Protein AF-A0AAU5AAJ2-F1 (afdb_monomer_lite)

Secondary structure (DSSP, 8-state):
-HHHHHHTTT-HHHHHHHHHHHHT--HHHHHHHHHHHHHHHHHTT------

Radius of gyration: 10.68 Å; chains: 1; bounding box: 30×15×23 Å

pLDDT: mean 94.91, std 6.88, range [59.34, 98.5]

Foldseek 3Di:
DVVLCVVVVNDQLSSLVVCCVVVVHDSVVSSVVSVVVVVVCVVVVNDDDDD

Sequence (51 aa):
MWIALLQQGGRPDAAAALLAKHWDLNPEYMQSDFSLWIEELRAAGLLQIIA

Structure (mmCIF, N/CA/C/O backbone):
data_AF-A0AAU5AAJ2-F1
#
_entry.id   AF-A0AAU5AAJ2-F1
#
loop_
_atom_site.group_PDB
_atom_site.id
_atom_site.type_symbol
_atom_site.label_atom_id
_atom_site.label_alt_id
_atom_site.label_comp_id
_atom_site.label_asym_id
_atom_site.label_entity_id
_atom_site.label_seq_id
_atom_site.pdbx_PDB_ins_code
_atom_site.Cartn_x
_atom_site.Cartn_y
_atom_site.Cartn_z
_atom_site.occupancy
_atom_site.B_iso_or_equiv
_atom_site.auth_seq_id
_atom_site.auth_comp_id
_atom_site.auth_asym_id
_atom_site.auth_atom_id
_atom_site.pdbx_PDB_model_num
ATOM 1 N N . MET A 1 1 ? 2.010 3.574 -2.663 1.00 93.12 1 MET A N 1
ATOM 2 C CA . MET A 1 1 ? 1.250 2.412 -2.146 1.00 93.12 1 MET A CA 1
ATOM 3 C C . MET A 1 1 ? -0.257 2.570 -2.337 1.00 93.12 1 MET A C 1
ATOM 5 O O . MET A 1 1 ? -0.814 1.782 -3.086 1.00 93.12 1 MET A O 1
ATOM 9 N N . TRP A 1 2 ? -0.903 3.621 -1.809 1.00 95.88 2 TRP A N 1
ATOM 10 C CA . TRP A 1 2 ? -2.357 3.851 -1.977 1.00 95.88 2 TRP A CA 1
ATOM 11 C C . TRP A 1 2 ? -2.863 3.826 -3.427 1.00 95.88 2 TRP A C 1
ATOM 13 O O . TRP A 1 2 ? -3.812 3.116 -3.741 1.00 95.88 2 TRP A O 1
ATOM 23 N N . ILE A 1 3 ? -2.189 4.533 -4.338 1.00 96.00 3 ILE A N 1
ATOM 24 C CA . ILE A 1 3 ? -2.569 4.541 -5.762 1.00 96.00 3 ILE A CA 1
ATOM 25 C C . ILE A 1 3 ? -2.500 3.131 -6.369 1.00 96.00 3 ILE A C 1
ATOM 27 O O . ILE A 1 3 ? -3.411 2.737 -7.089 1.00 96.00 3 ILE A O 1
ATOM 31 N N . ALA A 1 4 ? -1.462 2.354 -6.046 1.00 97.25 4 ALA A N 1
ATOM 32 C CA . ALA A 1 4 ? -1.330 0.980 -6.527 1.00 97.25 4 ALA A CA 1
ATOM 33 C C . ALA A 1 4 ? -2.449 0.077 -5.981 1.00 97.25 4 ALA A C 1
ATOM 35 O O . ALA A 1 4 ? -2.994 -0.729 -6.729 1.00 97.25 4 ALA A O 1
ATOM 36 N N . LEU A 1 5 ? -2.847 0.257 -4.715 1.00 96.12 5 LEU A N 1
ATOM 37 C CA . LEU A 1 5 ? -3.982 -0.461 -4.129 1.00 96.12 5 LEU A CA 1
ATOM 38 C C . LEU A 1 5 ? -5.276 -0.194 -4.908 1.00 96.12 5 LEU A C 1
ATOM 40 O O . LEU A 1 5 ? -5.980 -1.134 -5.274 1.00 96.12 5 LEU A O 1
ATOM 44 N N . LEU A 1 6 ? -5.564 1.076 -5.213 1.00 95.31 6 LEU A N 1
ATOM 45 C CA . LEU A 1 6 ? -6.742 1.461 -5.995 1.00 95.31 6 LEU A CA 1
ATOM 46 C C . LEU A 1 6 ? -6.685 0.923 -7.430 1.00 95.31 6 LEU A C 1
ATOM 48 O O . LEU A 1 6 ? -7.662 0.352 -7.907 1.00 95.31 6 LEU A O 1
ATOM 52 N N . GLN A 1 7 ? -5.536 1.039 -8.103 1.00 96.50 7 GLN A N 1
ATOM 53 C CA . GLN A 1 7 ? -5.334 0.511 -9.460 1.00 96.50 7 GLN A CA 1
ATOM 54 C C . GLN A 1 7 ? -5.552 -1.003 -9.544 1.00 96.50 7 GLN A C 1
ATOM 56 O O . GLN A 1 7 ? -5.982 -1.505 -10.578 1.00 96.50 7 GLN A O 1
ATOM 61 N N . GLN A 1 8 ? -5.270 -1.730 -8.461 1.00 96.94 8 GLN A N 1
ATOM 62 C CA . GLN A 1 8 ? -5.456 -3.177 -8.384 1.00 96.94 8 GLN A CA 1
ATOM 63 C C . GLN A 1 8 ? -6.817 -3.596 -7.815 1.00 96.94 8 GLN A C 1
ATOM 65 O O . GLN A 1 8 ? -7.011 -4.777 -7.516 1.00 96.94 8 GLN A O 1
ATOM 70 N N . GLY A 1 9 ? -7.767 -2.663 -7.692 1.00 94.31 9 GLY A N 1
ATOM 71 C CA . GLY A 1 9 ? -9.123 -2.945 -7.218 1.00 94.31 9 GLY A CA 1
ATOM 72 C C . GLY A 1 9 ? -9.164 -3.358 -5.749 1.00 94.31 9 GLY A C 1
ATOM 73 O O . GLY A 1 9 ? -9.951 -4.220 -5.378 1.00 94.31 9 GLY A O 1
ATOM 74 N N . GLY A 1 10 ? -8.270 -2.806 -4.925 1.00 94.06 10 GLY A N 1
ATOM 75 C CA . GLY A 1 10 ? -8.190 -3.125 -3.502 1.00 94.06 10 GLY A CA 1
ATOM 76 C C . GLY A 1 10 ? -7.509 -4.456 -3.185 1.00 94.06 10 GLY A C 1
ATOM 77 O O . GLY A 1 10 ? -7.558 -4.876 -2.037 1.00 94.06 10 GLY A O 1
ATOM 78 N N . ARG A 1 11 ? -6.870 -5.119 -4.160 1.00 95.00 11 ARG A N 1
ATOM 79 C CA . ARG A 1 11 ? -6.155 -6.393 -3.964 1.00 95.00 11 ARG A CA 1
ATOM 80 C C . ARG A 1 11 ? -4.722 -6.143 -3.470 1.00 95.00 11 ARG A C 1
ATOM 82 O O . ARG A 1 11 ? -3.891 -5.731 -4.288 1.00 95.00 11 ARG A O 1
ATOM 89 N N . PRO A 1 12 ? -4.402 -6.396 -2.185 1.00 94.69 12 PRO A N 1
ATOM 90 C CA . PRO A 1 12 ? -3.100 -6.037 -1.621 1.00 94.69 12 PRO A CA 1
ATOM 91 C C . PRO A 1 12 ? -1.942 -6.793 -2.274 1.00 94.69 12 PRO A C 1
ATOM 93 O O . PRO A 1 12 ? -0.954 -6.168 -2.642 1.00 94.69 12 PRO A O 1
ATOM 96 N N . ASP A 1 13 ? -2.103 -8.094 -2.527 1.00 96.12 13 ASP A N 1
ATOM 97 C CA . ASP A 1 13 ? -1.056 -8.920 -3.146 1.00 96.12 13 ASP A CA 1
ATOM 98 C C . ASP A 1 13 ? -0.684 -8.427 -4.551 1.00 96.12 13 ASP A C 1
ATOM 100 O O . ASP A 1 13 ? 0.490 -8.283 -4.893 1.00 96.12 13 ASP A O 1
ATOM 104 N N . ALA A 1 14 ? -1.691 -8.094 -5.364 1.00 97.44 14 ALA A N 1
ATOM 105 C CA . ALA A 1 14 ? -1.475 -7.563 -6.707 1.00 97.44 14 ALA A CA 1
ATOM 106 C C . ALA A 1 14 ? -0.816 -6.172 -6.671 1.00 97.44 14 ALA A C 1
ATOM 108 O O . ALA A 1 14 ? 0.021 -5.858 -7.520 1.00 97.44 14 ALA A O 1
ATOM 109 N N . ALA A 1 15 ? -1.170 -5.338 -5.689 1.00 98.06 15 ALA A N 1
ATOM 110 C CA . ALA A 1 15 ? -0.568 -4.020 -5.507 1.00 98.06 15 ALA A CA 1
ATOM 111 C C . ALA A 1 15 ? 0.892 -4.115 -5.042 1.00 98.06 15 ALA A C 1
ATOM 113 O O . ALA A 1 15 ? 1.743 -3.403 -5.577 1.00 98.06 15 ALA A O 1
ATOM 114 N N . ALA A 1 16 ? 1.200 -5.021 -4.111 1.00 98.25 16 ALA A N 1
ATOM 115 C CA . ALA A 1 16 ? 2.560 -5.284 -3.654 1.00 98.25 16 ALA A CA 1
ATOM 116 C C . ALA A 1 16 ? 3.446 -5.805 -4.797 1.00 98.25 16 ALA A C 1
ATOM 118 O O . ALA A 1 16 ? 4.537 -5.281 -5.012 1.00 98.25 16 ALA A O 1
ATOM 119 N N . ALA A 1 17 ? 2.951 -6.753 -5.601 1.00 98.12 17 ALA A N 1
ATOM 120 C CA . ALA A 1 17 ? 3.675 -7.267 -6.765 1.00 98.12 17 ALA A CA 1
ATOM 121 C C . ALA A 1 17 ? 3.946 -6.181 -7.824 1.00 98.12 17 ALA A C 1
ATOM 123 O O . ALA A 1 17 ? 5.044 -6.112 -8.383 1.00 98.12 17 ALA A O 1
ATOM 124 N N . LEU A 1 18 ? 2.969 -5.301 -8.083 1.00 98.25 18 LEU A N 1
ATOM 125 C CA . LEU A 1 18 ? 3.148 -4.158 -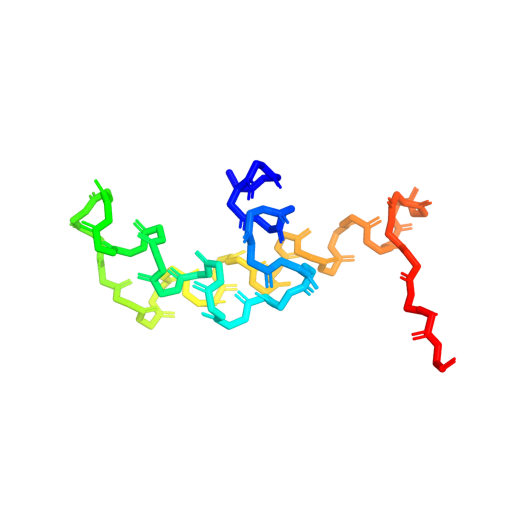8.983 1.00 98.25 18 LEU A CA 1
ATOM 126 C C . LEU A 1 18 ? 4.252 -3.219 -8.482 1.00 98.25 18 LEU A C 1
ATOM 128 O O . LEU A 1 18 ? 5.091 -2.786 -9.271 1.00 98.25 18 LEU A O 1
ATOM 132 N N . LEU A 1 19 ? 4.251 -2.906 -7.186 1.00 98.25 19 LEU A N 1
ATOM 133 C CA . LEU A 1 19 ? 5.221 -1.995 -6.580 1.00 98.25 19 LEU A CA 1
ATOM 134 C C . LEU A 1 19 ? 6.621 -2.594 -6.524 1.00 98.25 19 LEU A C 1
ATOM 136 O O . LEU A 1 19 ? 7.567 -1.892 -6.863 1.00 98.25 19 LEU A O 1
ATOM 140 N N . ALA A 1 20 ? 6.750 -3.882 -6.199 1.00 98.50 20 ALA A N 1
ATOM 141 C CA . ALA A 1 20 ? 8.032 -4.581 -6.211 1.00 98.50 20 ALA A CA 1
ATOM 142 C C . ALA A 1 20 ? 8.703 -4.459 -7.584 1.00 98.50 20 ALA A C 1
ATOM 144 O O . ALA A 1 20 ? 9.861 -4.069 -7.686 1.00 98.50 20 ALA A O 1
ATOM 145 N N . LYS A 1 21 ? 7.933 -4.690 -8.655 1.00 98.12 21 LYS A N 1
ATOM 146 C CA . LYS A 1 21 ? 8.413 -4.521 -10.029 1.00 98.12 21 LYS A CA 1
ATOM 147 C C . LYS A 1 21 ? 8.731 -3.064 -10.369 1.00 98.12 21 LYS A C 1
ATOM 149 O O . LYS A 1 21 ? 9.721 -2.801 -11.039 1.00 98.12 21 LYS A O 1
ATOM 154 N N . HIS A 1 22 ? 7.867 -2.124 -9.990 1.00 97.75 22 HIS A N 1
ATOM 155 C CA . HIS A 1 22 ? 8.011 -0.721 -10.388 1.00 97.75 22 HIS A CA 1
ATOM 156 C C . HIS A 1 22 ? 9.168 -0.012 -9.674 1.00 97.75 22 HIS A C 1
ATOM 158 O O . HIS A 1 22 ? 9.775 0.891 -10.243 1.00 97.75 22 HIS A O 1
ATOM 164 N N . TRP A 1 23 ? 9.461 -0.415 -8.441 1.00 97.19 23 TRP A N 1
ATOM 165 C CA . TRP A 1 23 ? 10.523 0.153 -7.615 1.00 97.19 23 TRP A CA 1
ATOM 166 C C . TRP A 1 23 ? 11.800 -0.689 -7.590 1.00 97.19 23 TRP A C 1
ATOM 168 O O . TRP A 1 23 ? 12.735 -0.315 -6.891 1.00 97.19 23 TRP A O 1
ATOM 178 N N . ASP A 1 24 ? 11.842 -1.787 -8.351 1.00 98.06 24 ASP A N 1
ATOM 179 C CA . ASP A 1 24 ? 12.965 -2.733 -8.389 1.00 98.06 24 ASP A CA 1
ATOM 180 C C . ASP A 1 24 ? 13.364 -3.232 -6.986 1.00 98.06 24 ASP A C 1
ATOM 182 O O . ASP A 1 24 ? 14.527 -3.238 -6.584 1.00 98.06 24 ASP A O 1
ATOM 186 N N . LEU A 1 25 ? 12.352 -3.610 -6.199 1.00 97.06 25 LEU A N 1
ATOM 187 C CA . LEU A 1 25 ? 12.504 -4.116 -4.836 1.00 97.06 25 LEU A CA 1
ATOM 188 C C . LEU A 1 25 ? 12.314 -5.630 -4.785 1.00 97.06 25 LEU A C 1
ATOM 190 O O . LEU A 1 25 ? 11.602 -6.223 -5.599 1.00 97.06 25 LEU A O 1
ATOM 194 N N . ASN A 1 26 ? 12.894 -6.255 -3.757 1.00 98.19 26 ASN A N 1
ATOM 195 C CA . ASN A 1 26 ? 12.625 -7.656 -3.453 1.00 98.19 26 ASN A CA 1
ATOM 196 C C . ASN A 1 26 ? 11.105 -7.862 -3.218 1.00 98.19 26 ASN A C 1
ATOM 198 O O . ASN A 1 26 ? 10.533 -7.184 -2.358 1.00 98.19 26 ASN A O 1
ATOM 202 N N . PRO A 1 27 ? 10.449 -8.792 -3.941 1.00 97.62 27 PRO A N 1
ATOM 203 C CA . PRO A 1 27 ? 9.006 -9.001 -3.829 1.00 97.62 27 PRO A CA 1
ATOM 204 C C . PRO A 1 27 ? 8.520 -9.434 -2.445 1.00 97.62 27 PRO A C 1
ATOM 206 O O . PRO A 1 27 ? 7.469 -8.973 -2.012 1.00 97.62 27 PRO A O 1
ATOM 209 N N . GLU A 1 28 ? 9.272 -10.278 -1.737 1.00 97.25 28 GLU A N 1
ATOM 210 C CA . GLU A 1 28 ? 8.896 -10.772 -0.405 1.00 97.25 28 GLU A CA 1
ATOM 211 C C . GLU A 1 28 ? 8.946 -9.645 0.631 1.00 97.25 28 GLU A C 1
ATOM 213 O O . GLU A 1 28 ? 8.050 -9.506 1.470 1.00 97.25 28 GLU A O 1
ATOM 218 N N . TYR A 1 29 ? 9.962 -8.783 0.534 1.00 97.38 29 TYR A N 1
ATOM 219 C CA . TYR A 1 29 ? 10.071 -7.598 1.383 1.00 97.38 29 TYR A CA 1
ATOM 220 C C . TYR A 1 29 ? 8.958 -6.600 1.087 1.00 97.38 29 TYR A C 1
ATOM 222 O O . TYR A 1 29 ? 8.308 -6.130 2.016 1.00 97.38 29 TYR A O 1
ATOM 230 N N . MET A 1 30 ? 8.679 -6.333 -0.192 1.00 98.19 30 MET A N 1
ATOM 231 C CA . MET A 1 30 ? 7.580 -5.452 -0.582 1.00 98.19 30 MET A CA 1
ATOM 232 C C . MET A 1 30 ? 6.226 -6.000 -0.1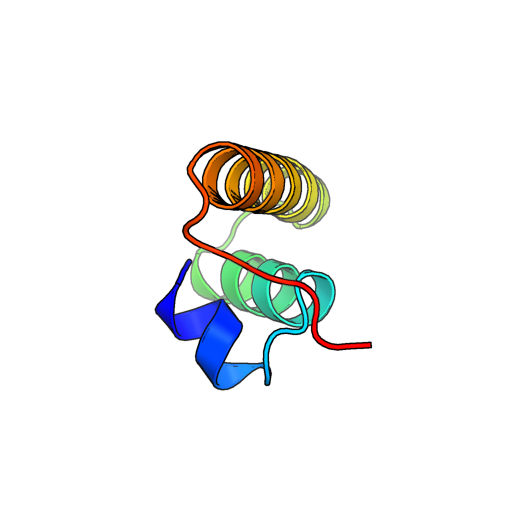17 1.00 98.19 30 MET A C 1
ATOM 234 O O . MET A 1 30 ? 5.377 -5.229 0.314 1.00 98.19 30 MET A O 1
ATOM 238 N N . GLN A 1 31 ? 6.010 -7.316 -0.175 1.00 97.81 31 GLN A N 1
ATOM 239 C CA . GLN A 1 31 ? 4.776 -7.933 0.310 1.00 97.81 31 GLN A CA 1
ATOM 240 C C . GLN A 1 31 ? 4.624 -7.781 1.825 1.00 97.81 31 GLN A C 1
ATOM 242 O O . GLN A 1 31 ? 3.542 -7.434 2.298 1.00 97.81 31 GLN A O 1
ATOM 247 N N . SER A 1 32 ? 5.702 -8.005 2.574 1.00 98.06 32 SER A N 1
ATOM 248 C CA . SER A 1 32 ? 5.708 -7.870 4.034 1.00 98.06 32 SER A CA 1
ATOM 249 C C . SER A 1 32 ? 5.443 -6.423 4.459 1.00 98.06 32 SER A C 1
ATOM 251 O O . SER A 1 32 ? 4.554 -6.169 5.270 1.00 98.06 32 SER A O 1
ATOM 253 N N . ASP A 1 33 ? 6.147 -5.471 3.844 1.00 97.88 33 ASP A N 1
ATOM 254 C CA . ASP A 1 33 ? 5.985 -4.033 4.082 1.00 97.88 33 ASP A CA 1
ATOM 255 C C . ASP A 1 33 ? 4.574 -3.546 3.720 1.00 97.88 33 ASP A C 1
ATOM 257 O O . ASP A 1 33 ? 3.904 -2.869 4.501 1.00 97.88 33 ASP A O 1
ATOM 261 N N . PHE A 1 34 ? 4.057 -3.969 2.564 1.00 97.75 34 PHE A N 1
ATOM 262 C CA . PHE A 1 34 ? 2.713 -3.601 2.132 1.00 97.75 34 PHE A CA 1
ATOM 263 C C . PHE A 1 34 ? 1.628 -4.180 3.044 1.00 97.75 34 PHE A C 1
ATOM 265 O O . PHE A 1 34 ? 0.621 -3.517 3.288 1.00 97.75 34 PHE A O 1
ATOM 272 N N . SER A 1 35 ? 1.825 -5.395 3.560 1.00 97.06 35 SE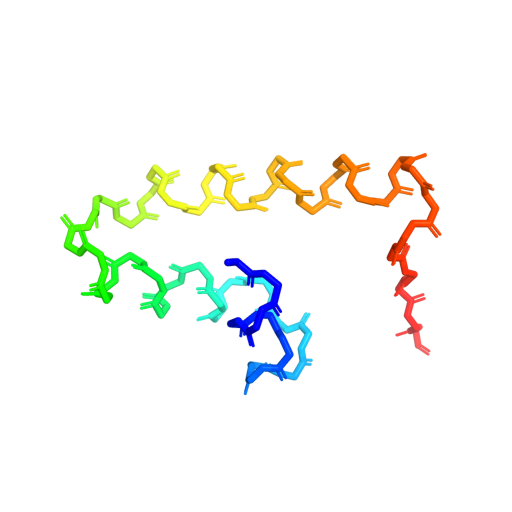R A N 1
ATOM 273 C CA . SER A 1 35 ? 0.885 -6.026 4.492 1.00 97.06 35 SER A CA 1
ATOM 274 C C . SER A 1 35 ? 0.815 -5.254 5.807 1.00 97.06 35 SER A C 1
ATOM 276 O O . SER A 1 35 ? -0.284 -4.922 6.249 1.00 97.06 35 SER A O 1
ATOM 278 N N . LEU A 1 36 ? 1.970 -4.875 6.367 1.00 97.75 36 LEU A N 1
ATOM 279 C CA . LEU A 1 36 ? 2.044 -4.029 7.560 1.00 97.75 36 LEU A CA 1
ATOM 280 C C . LEU A 1 36 ? 1.336 -2.687 7.334 1.00 97.75 36 LEU A C 1
ATOM 282 O O . LEU A 1 36 ? 0.485 -2.286 8.124 1.00 97.75 36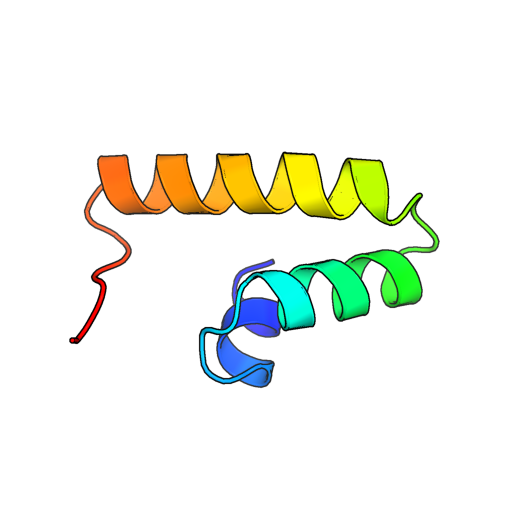 LEU A O 1
ATOM 286 N N . TRP A 1 37 ? 1.608 -2.032 6.207 1.00 97.50 37 TRP A N 1
ATOM 287 C CA . TRP A 1 37 ? 0.960 -0.771 5.853 1.00 97.50 37 TRP A CA 1
ATOM 288 C C . TRP A 1 37 ? -0.576 -0.893 5.764 1.00 97.50 37 TRP A C 1
ATOM 290 O O . TRP A 1 37 ? -1.303 0.000 6.201 1.00 97.50 37 TRP A O 1
ATOM 300 N N . ILE A 1 38 ? -1.111 -2.009 5.250 1.00 96.62 38 ILE A N 1
ATOM 301 C CA . ILE A 1 38 ? -2.563 -2.272 5.240 1.00 96.62 38 ILE A CA 1
ATOM 302 C C . ILE A 1 38 ? -3.118 -2.448 6.659 1.00 96.62 38 ILE A C 1
ATOM 304 O O . ILE A 1 38 ? -4.215 -1.956 6.951 1.00 96.62 38 ILE A O 1
ATOM 308 N N . GLU A 1 39 ? -2.400 -3.148 7.536 1.00 96.50 39 GLU A N 1
ATOM 309 C CA . GLU A 1 39 ? -2.794 -3.332 8.936 1.00 96.50 39 GLU A CA 1
ATOM 310 C C . GLU A 1 39 ? -2.854 -1.998 9.683 1.00 96.50 39 GLU A C 1
ATOM 312 O O . GLU A 1 39 ? -3.846 -1.724 10.362 1.00 96.50 39 GLU A O 1
ATOM 317 N N . GLU A 1 40 ? -1.863 -1.129 9.491 1.00 97.44 40 GLU A N 1
ATOM 318 C CA . GLU A 1 40 ? -1.827 0.212 10.081 1.00 97.44 40 GLU A CA 1
ATOM 319 C C . GLU A 1 40 ? -3.005 1.073 9.614 1.00 97.44 40 GLU A C 1
ATOM 321 O O . GLU A 1 40 ? -3.691 1.702 10.422 1.00 97.44 40 GLU A O 1
ATOM 326 N N . LEU A 1 41 ? -3.307 1.061 8.313 1.00 96.00 41 LEU A N 1
ATOM 327 C CA . LEU A 1 41 ? -4.450 1.791 7.765 1.00 96.00 41 LEU A CA 1
ATOM 328 C C . LEU A 1 41 ? -5.789 1.268 8.289 1.00 96.00 41 LEU A C 1
ATOM 330 O O . LEU A 1 41 ? -6.708 2.052 8.533 1.00 96.00 41 LEU A O 1
ATOM 334 N N . ARG A 1 42 ? -5.914 -0.048 8.479 1.00 94.62 42 ARG A N 1
ATOM 335 C CA . ARG A 1 42 ? -7.094 -0.652 9.106 1.00 94.62 42 ARG A CA 1
ATOM 336 C C . ARG A 1 42 ? -7.214 -0.221 10.563 1.00 94.62 42 ARG A C 1
ATOM 338 O O . ARG A 1 42 ? -8.301 0.172 10.978 1.00 94.62 42 ARG A O 1
ATOM 345 N N . ALA A 1 43 ? -6.123 -0.279 11.321 1.00 96.25 43 ALA A N 1
ATOM 346 C CA . ALA A 1 43 ? -6.091 0.138 12.720 1.00 96.25 43 ALA A CA 1
ATOM 347 C C . ALA A 1 43 ? -6.450 1.625 12.878 1.00 96.25 43 ALA A C 1
ATOM 349 O O . ALA A 1 43 ? -7.141 1.998 13.822 1.00 96.25 43 ALA A O 1
ATOM 350 N N . ALA A 1 44 ? -6.058 2.456 11.911 1.00 96.62 44 ALA A N 1
ATOM 351 C CA . ALA A 1 44 ? -6.421 3.868 11.839 1.00 96.62 44 ALA A CA 1
ATOM 352 C C . ALA A 1 44 ? -7.860 4.133 11.340 1.00 96.62 44 ALA A C 1
ATOM 354 O O . ALA A 1 44 ? -8.279 5.287 11.281 1.00 96.62 44 ALA A O 1
ATOM 355 N N . GLY A 1 45 ? -8.621 3.103 10.951 1.00 95.81 45 GLY A N 1
ATOM 356 C CA . GLY A 1 45 ? -9.981 3.248 10.419 1.00 95.81 45 GLY A CA 1
ATOM 357 C C . GLY A 1 45 ? -10.056 3.812 8.993 1.00 95.81 45 GLY A C 1
ATOM 358 O O . GLY A 1 45 ? -11.125 4.236 8.561 1.00 95.81 45 GLY A O 1
ATOM 359 N N . LEU A 1 46 ? -8.941 3.817 8.256 1.00 94.31 46 LEU A N 1
ATOM 360 C CA . LEU A 1 46 ? -8.828 4.357 6.893 1.00 94.31 46 LEU A CA 1
ATOM 361 C C . LEU A 1 46 ? -9.160 3.328 5.803 1.00 94.31 46 LEU A C 1
ATOM 363 O O . LEU A 1 46 ? -9.386 3.697 4.651 1.00 94.31 46 LEU A O 1
ATOM 367 N N . LEU A 1 47 ? -9.189 2.040 6.153 1.00 91.50 47 LEU A N 1
ATOM 368 C CA . LEU A 1 47 ? -9.594 0.945 5.275 1.00 91.50 47 LEU A CA 1
ATOM 369 C C . LEU A 1 47 ? -10.675 0.092 5.935 1.00 91.50 47 LEU A C 1
ATOM 371 O O . LEU A 1 47 ? -10.580 -0.261 7.110 1.00 91.50 47 LEU A O 1
ATOM 375 N N . GLN A 1 48 ? -11.667 -0.308 5.142 1.00 86.88 48 GLN A N 1
ATOM 376 C CA . GLN A 1 48 ? -12.684 -1.282 5.528 1.00 86.88 48 GLN A CA 1
ATOM 377 C C . GLN A 1 48 ? -12.696 -2.435 4.524 1.00 86.88 48 GLN A 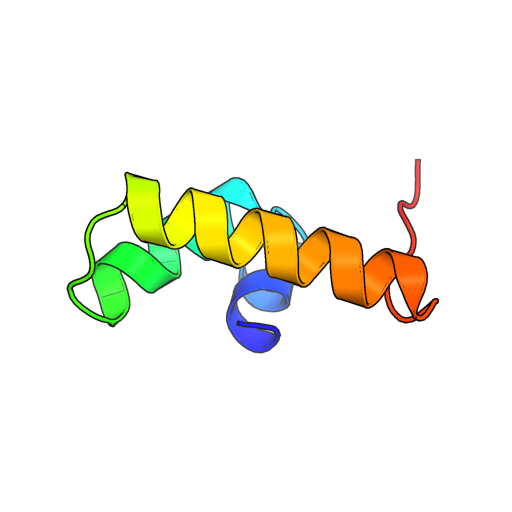C 1
ATOM 379 O O . GLN A 1 48 ? -12.557 -2.216 3.321 1.00 86.88 48 GLN A O 1
ATOM 384 N N . ILE A 1 49 ? -12.853 -3.667 5.018 1.00 77.44 49 ILE A N 1
ATOM 385 C CA . ILE A 1 49 ? -13.168 -4.804 4.146 1.00 77.44 49 ILE A CA 1
ATOM 386 C C . ILE A 1 49 ? -14.669 -4.754 3.905 1.00 77.44 49 ILE A C 1
ATOM 388 O O . ILE A 1 49 ? -15.446 -4.836 4.855 1.00 77.44 49 ILE A O 1
ATOM 392 N N . ILE A 1 50 ? -15.055 -4.626 2.643 1.00 72.12 50 ILE A N 1
ATOM 393 C CA . ILE A 1 50 ? -16.433 -4.831 2.216 1.00 72.12 50 ILE A CA 1
ATOM 394 C C . ILE A 1 50 ? -16.517 -6.312 1.837 1.00 72.12 50 ILE A C 1
ATOM 396 O O . ILE A 1 50 ? -15.827 -6.737 0.910 1.00 72.12 50 ILE A O 1
ATOM 400 N N . ALA A 1 51 ? -17.245 -7.087 2.643 1.00 59.34 51 ALA A N 1
ATOM 401 C CA . ALA A 1 51 ? -17.496 -8.511 2.417 1.00 59.34 51 ALA A CA 1
ATOM 402 C C . ALA A 1 51 ? -18.584 -8.727 1.357 1.00 59.34 51 ALA A C 1
ATOM 404 O O . ALA A 1 51 ? -19.494 -7.868 1.274 1.00 59.34 51 ALA A O 1
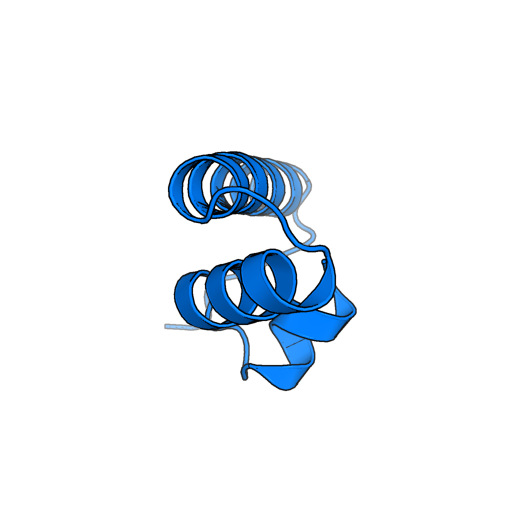#